Protein AF-A0A2G8KDN9-F1 (afdb_monomer_lite)

Secondary structure (DSSP, 8-state):
--------GGG----------TT--HHHHHHHHHHHHHHTS-TTT-----EEEEETTEEP-S-HHHHHHHTT--TTSPPP-EEEEPPPPPPP------SS-EEEEEEETTEEEEEETTS-EEEEETTS-BSS-S------

Radius of gyration: 24.14 Å; chains: 1; bounding box: 51×28×66 Å

Structure (mmCIF, N/CA/C/O backbone):
data_AF-A0A2G8KDN9-F1
#
_entry.id   AF-A0A2G8KDN9-F1
#
loop_
_atom_site.group_PDB
_atom_site.id
_atom_site.type_symbol
_atom_site.label_atom_id
_atom_site.label_alt_id
_atom_site.label_comp_id
_atom_site.label_asym_id
_atom_site.label_entity_id
_atom_site.label_seq_id
_atom_site.pdbx_PDB_ins_code
_atom_site.Cartn_x
_atom_site.Cartn_y
_atom_site.Cartn_z
_atom_site.occupancy
_atom_site.B_iso_or_equiv
_atom_site.auth_seq_id
_atom_site.auth_comp_id
_atom_site.auth_asym_id
_atom_site.auth_atom_id
_atom_site.pdbx_PDB_model_num
ATOM 1 N N . MET A 1 1 ? -22.414 -16.324 15.290 1.00 28.23 1 MET A N 1
ATOM 2 C CA . MET A 1 1 ? -22.234 -16.907 13.943 1.00 28.23 1 MET A CA 1
ATOM 3 C C . MET A 1 1 ? -20.762 -16.729 13.623 1.00 28.23 1 MET A C 1
ATOM 5 O O . MET A 1 1 ? -20.272 -15.631 13.823 1.00 28.23 1 MET A O 1
ATOM 9 N N . TYR A 1 2 ? -20.052 -17.818 13.335 1.00 31.55 2 TYR A N 1
ATOM 10 C CA . TYR A 1 2 ? -18.587 -17.885 13.378 1.00 31.55 2 TYR A CA 1
ATOM 11 C C . TYR A 1 2 ? -17.956 -17.350 12.092 1.00 31.55 2 TYR A C 1
ATOM 13 O O . TYR A 1 2 ? -18.359 -17.777 11.012 1.00 31.55 2 TYR A O 1
ATOM 21 N N . PHE A 1 3 ? -16.939 -16.498 12.221 1.00 34.12 3 PHE A N 1
ATOM 22 C CA . PHE A 1 3 ? -16.021 -16.159 11.138 1.00 34.12 3 PHE A CA 1
ATOM 23 C C . PHE A 1 3 ? -14.573 -16.233 11.623 1.00 34.12 3 PHE A C 1
ATOM 25 O O . PHE A 1 3 ? -14.237 -15.829 12.730 1.00 34.12 3 PHE A O 1
ATOM 32 N N . SER A 1 4 ? -13.750 -16.847 10.776 1.00 33.31 4 SER A N 1
ATOM 33 C CA . SER A 1 4 ? -12.320 -17.071 10.946 1.00 33.31 4 SER A CA 1
ATOM 34 C C . SER A 1 4 ? -11.585 -15.828 10.470 1.00 33.31 4 SER A C 1
ATOM 36 O O . SER A 1 4 ? -11.659 -15.506 9.284 1.00 33.31 4 SER A O 1
ATOM 38 N N . ALA A 1 5 ? -10.853 -15.164 11.362 1.00 36.38 5 ALA A N 1
ATOM 39 C CA . ALA A 1 5 ? -9.923 -14.115 10.978 1.00 36.38 5 ALA A CA 1
ATOM 40 C C . ALA A 1 5 ? -8.901 -14.692 9.989 1.00 36.38 5 ALA A C 1
ATOM 42 O O . ALA A 1 5 ? -8.203 -15.658 10.297 1.00 36.38 5 ALA A O 1
ATOM 43 N N . ILE A 1 6 ? -8.779 -14.093 8.806 1.00 41.38 6 ILE A N 1
ATOM 44 C CA . ILE A 1 6 ? -7.594 -14.273 7.962 1.00 41.38 6 ILE A CA 1
ATOM 45 C C . ILE A 1 6 ? -6.514 -13.340 8.529 1.00 41.38 6 ILE A C 1
ATOM 47 O O . ILE A 1 6 ? -6.027 -12.440 7.854 1.00 41.38 6 ILE A O 1
ATOM 51 N N . SER A 1 7 ? -6.176 -13.503 9.812 1.00 49.66 7 SER A N 1
ATOM 52 C CA . SER A 1 7 ? -4.951 -12.921 10.341 1.00 49.66 7 SER A CA 1
A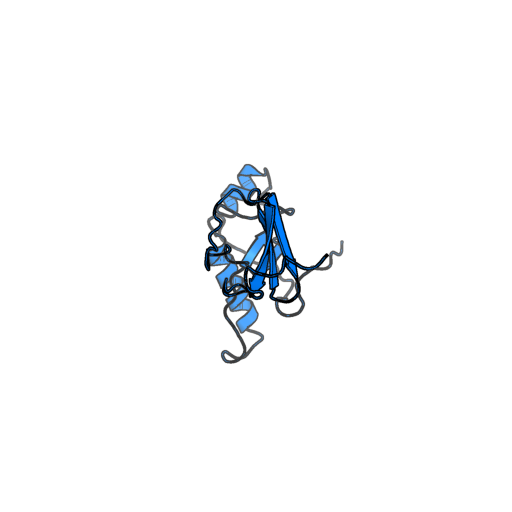TOM 53 C C . SER A 1 7 ? -3.827 -13.862 9.917 1.00 49.66 7 SER A C 1
ATOM 55 O O . SER A 1 7 ? -3.932 -15.086 10.021 1.00 49.66 7 SER A O 1
ATOM 57 N N . PHE A 1 8 ? -2.739 -13.326 9.369 1.00 54.12 8 PHE A N 1
ATOM 58 C CA . PHE A 1 8 ? -1.514 -14.115 9.307 1.00 54.12 8 PHE A CA 1
ATOM 59 C C . PHE A 1 8 ? -1.200 -14.534 10.751 1.00 54.12 8 PHE A C 1
ATOM 61 O O . PHE A 1 8 ? -0.981 -13.644 11.567 1.00 54.12 8 PHE A O 1
ATOM 68 N N . GLU A 1 9 ? -1.166 -15.841 11.059 1.00 64.44 9 GLU A N 1
ATOM 69 C CA . GLU A 1 9 ? -1.043 -16.397 12.431 1.00 64.44 9 GLU A CA 1
ATOM 70 C C . GLU A 1 9 ? -0.033 -15.649 13.320 1.00 64.44 9 GLU A C 1
ATOM 72 O O . GLU A 1 9 ? -0.237 -15.488 14.519 1.00 64.44 9 GLU A O 1
ATOM 77 N N . ARG A 1 10 ? 1.047 -15.129 12.722 1.00 76.75 10 ARG A N 1
ATOM 78 C CA . ARG A 1 10 ? 2.107 -14.368 13.402 1.00 76.75 10 ARG A CA 1
ATOM 79 C C . ARG A 1 10 ? 1.658 -13.059 14.081 1.00 76.75 10 ARG A C 1
ATOM 81 O O . ARG A 1 10 ? 2.407 -12.559 14.928 1.00 76.75 10 ARG A O 1
ATOM 88 N N . TYR A 1 11 ? 0.520 -12.491 13.673 1.00 82.75 11 TYR A N 1
ATOM 89 C CA . TYR A 1 11 ? -0.024 -11.216 14.153 1.00 82.75 11 TYR A CA 1
ATOM 90 C C . TYR A 1 11 ? -1.413 -11.360 14.779 1.00 82.75 11 TYR A C 1
ATOM 92 O O . TYR A 1 11 ? -2.099 -10.354 14.912 1.00 82.75 11 TYR A O 1
ATOM 100 N N . SER A 1 12 ? -1.852 -12.567 15.143 1.00 83.06 12 SER A N 1
ATOM 101 C CA . SER A 1 12 ? -3.145 -12.740 15.811 1.00 83.06 12 SER A CA 1
ATOM 102 C C . SER A 1 12 ? -3.123 -12.129 17.213 1.00 83.06 12 SER A C 1
ATOM 104 O O . SER A 1 12 ? -2.172 -12.341 17.960 1.00 83.06 12 SER A O 1
ATOM 106 N N . VAL A 1 13 ? -4.189 -11.415 17.568 1.00 83.69 13 VAL A N 1
ATOM 107 C CA . VAL A 1 13 ? -4.462 -10.931 18.931 1.00 83.69 13 VAL A CA 1
ATOM 108 C C . VAL A 1 13 ? -5.685 -11.655 19.502 1.00 83.69 13 VAL A C 1
ATOM 110 O O . VAL A 1 13 ? -6.381 -12.363 18.771 1.00 83.69 13 VAL A O 1
ATOM 113 N N . ALA A 1 14 ? -5.938 -11.514 20.805 1.00 81.56 14 ALA A N 1
ATOM 114 C CA . ALA A 1 14 ? -7.123 -12.087 21.440 1.00 81.56 14 ALA A CA 1
ATOM 115 C C . ALA A 1 14 ? -8.422 -11.519 20.838 1.00 81.56 14 ALA A C 1
ATOM 117 O O . ALA A 1 14 ? -8.526 -10.318 20.583 1.00 81.56 14 ALA A O 1
ATOM 118 N N . ASP A 1 15 ? -9.422 -12.384 20.660 1.00 80.50 15 ASP A N 1
ATOM 119 C CA . ASP A 1 15 ? -10.748 -12.031 20.137 1.00 80.50 15 ASP A CA 1
ATOM 120 C C . ASP A 1 15 ? -11.611 -11.389 21.237 1.00 80.50 15 ASP A C 1
ATOM 122 O O . ASP A 1 15 ? -12.542 -11.982 21.788 1.00 80.50 15 ASP A O 1
ATOM 126 N N . THR A 1 16 ? -11.210 -10.187 21.649 1.00 85.44 16 THR A N 1
ATOM 127 C CA . THR A 1 16 ? -11.892 -9.386 22.667 1.00 85.44 16 THR A CA 1
ATOM 128 C C . THR A 1 16 ? -12.271 -8.025 22.093 1.00 85.44 16 THR A C 1
ATOM 130 O O . THR A 1 16 ? -11.401 -7.361 21.530 1.00 85.44 16 THR A O 1
ATOM 133 N N . PRO A 1 17 ? -13.520 -7.553 22.266 1.00 87.56 17 PRO A N 1
ATOM 134 C CA . PRO A 1 17 ? -13.907 -6.221 21.816 1.00 87.56 17 PRO A CA 1
ATOM 135 C C . PRO A 1 17 ? -13.103 -5.124 22.523 1.00 87.56 17 PRO A C 1
ATOM 137 O O . PRO A 1 17 ? -12.966 -5.135 23.749 1.00 87.56 17 PRO A O 1
ATOM 140 N N . PHE A 1 18 ? -12.632 -4.140 21.756 1.00 87.88 18 PHE A N 1
ATOM 141 C CA . PHE A 1 18 ? -11.944 -2.957 22.272 1.00 87.88 18 PHE A CA 1
ATOM 142 C C . PHE A 1 18 ? -12.801 -1.708 22.075 1.00 87.88 18 PHE A C 1
ATOM 144 O O . PHE A 1 18 ? -13.390 -1.499 21.017 1.00 87.88 18 PHE A O 1
ATOM 151 N N . SER A 1 19 ? -12.839 -0.845 23.091 1.00 91.19 19 SER A N 1
ATOM 152 C CA . SER A 1 19 ? -13.423 0.490 22.963 1.00 91.19 19 SER A CA 1
ATOM 153 C C . SER A 1 19 ? -12.347 1.458 22.487 1.00 91.19 19 SER A C 1
ATOM 155 O O . SER A 1 19 ? -11.341 1.645 23.172 1.00 91.19 19 SER A O 1
ATOM 157 N N . VAL A 1 20 ? -12.575 2.105 21.346 1.00 92.00 20 VAL A N 1
ATOM 158 C CA . VAL A 1 20 ? -11.659 3.099 20.771 1.00 92.00 20 VAL A CA 1
ATOM 159 C C . VAL A 1 20 ? -12.374 4.433 20.533 1.00 92.00 20 VAL A C 1
ATOM 161 O O . VAL A 1 20 ? -13.588 4.446 20.320 1.00 92.00 20 VAL A O 1
ATOM 164 N N . PRO A 1 21 ? -11.662 5.572 20.583 1.00 93.62 21 PRO A N 1
ATOM 165 C CA . PRO A 1 21 ? -12.235 6.867 20.224 1.00 93.62 21 PRO A CA 1
ATOM 166 C C . PRO A 1 21 ? -12.678 6.911 18.756 1.00 93.62 21 PRO A C 1
ATOM 168 O O . PRO A 1 21 ? -12.000 6.369 17.890 1.00 93.62 21 PRO A O 1
ATOM 171 N N . ALA A 1 22 ? -13.764 7.623 18.442 1.00 92.25 22 ALA A N 1
ATOM 172 C CA . ALA A 1 22 ? -14.225 7.773 17.056 1.00 92.25 22 ALA A CA 1
ATOM 173 C C . ALA A 1 22 ? -13.218 8.533 16.172 1.00 92.25 22 ALA A C 1
ATOM 175 O O . ALA A 1 22 ? -13.114 8.273 14.982 1.00 92.25 22 ALA A O 1
ATOM 176 N N . ASN A 1 23 ? -12.431 9.442 16.747 1.00 95.25 23 ASN A N 1
ATOM 177 C CA . ASN A 1 23 ? -11.406 10.190 16.019 1.00 95.25 23 ASN A CA 1
ATOM 178 C C . ASN A 1 23 ? -10.093 9.408 15.818 1.00 95.25 23 ASN A C 1
ATOM 180 O O . ASN A 1 23 ? -9.116 9.997 15.360 1.00 95.25 23 ASN A O 1
ATOM 184 N N . ILE A 1 24 ? -10.049 8.121 16.183 1.00 96.38 24 ILE A N 1
ATOM 185 C CA . ILE A 1 24 ? -8.862 7.284 16.011 1.00 96.38 24 ILE A CA 1
ATOM 186 C C . ILE A 1 24 ? -8.520 7.134 14.525 1.00 96.38 24 ILE A C 1
ATOM 188 O O . ILE A 1 24 ? -9.408 6.933 13.690 1.00 96.38 24 ILE A O 1
ATOM 192 N N . VAL A 1 25 ? -7.233 7.230 14.193 1.00 96.88 25 VAL A N 1
ATOM 193 C CA . VAL A 1 25 ? -6.730 7.062 12.822 1.00 96.88 25 VAL A CA 1
ATOM 194 C C . VAL A 1 25 ? -5.878 5.798 12.687 1.00 96.88 25 VAL A C 1
ATOM 196 O O . VAL A 1 25 ? -5.553 5.122 13.663 1.00 96.88 25 VAL A O 1
ATOM 199 N N . VAL A 1 26 ? -5.483 5.479 11.451 1.00 96.19 26 VAL A N 1
ATOM 200 C CA . VAL A 1 26 ? -4.690 4.284 11.111 1.00 96.19 26 VAL A CA 1
ATOM 201 C C . VAL A 1 26 ? -3.411 4.151 11.947 1.00 96.19 26 VAL A C 1
ATOM 203 O O . VAL A 1 26 ? -3.090 3.046 12.376 1.00 96.19 26 VAL A O 1
ATOM 206 N N . SER A 1 27 ? -2.684 5.243 12.211 1.00 95.88 27 SER A N 1
ATOM 207 C CA . SER A 1 27 ? -1.459 5.187 13.026 1.00 95.88 27 SER A CA 1
ATOM 208 C C . SER A 1 27 ? -1.738 4.762 14.466 1.00 95.88 27 SER A C 1
ATOM 210 O O . SER A 1 27 ? -1.021 3.926 15.005 1.00 95.88 27 SER A O 1
ATOM 212 N N . ASP A 1 28 ? -2.815 5.270 15.063 1.00 96.50 28 ASP A N 1
ATOM 213 C CA . ASP A 1 28 ? -3.177 4.970 16.448 1.00 96.50 28 ASP A CA 1
ATOM 214 C C . ASP A 1 28 ? -3.646 3.516 16.599 1.00 96.50 28 ASP A C 1
ATOM 216 O O . ASP A 1 28 ? -3.291 2.835 17.563 1.00 96.50 28 ASP A O 1
ATOM 220 N N . LEU A 1 29 ? -4.425 3.021 15.629 1.00 95.19 29 LEU A N 1
ATOM 221 C CA . LEU A 1 29 ? -4.830 1.616 15.566 1.00 95.19 29 LEU A CA 1
ATOM 222 C C . LEU A 1 29 ? -3.614 0.702 15.363 1.00 95.19 29 LEU A C 1
ATOM 224 O O . LEU A 1 29 ? -3.512 -0.336 16.012 1.00 95.19 29 LEU A O 1
ATOM 228 N N . SER A 1 30 ? -2.661 1.099 14.516 1.00 94.88 30 SER A N 1
ATOM 229 C CA . SER A 1 30 ? -1.404 0.367 14.326 1.00 94.88 30 SER A CA 1
ATOM 230 C C . SER A 1 30 ? -0.619 0.278 15.637 1.00 94.88 30 SER A C 1
ATOM 232 O O . SER A 1 30 ? -0.185 -0.806 16.032 1.00 94.88 30 SER A O 1
ATOM 234 N N . ASP A 1 31 ? -0.494 1.385 16.370 1.00 94.12 31 ASP A N 1
ATOM 235 C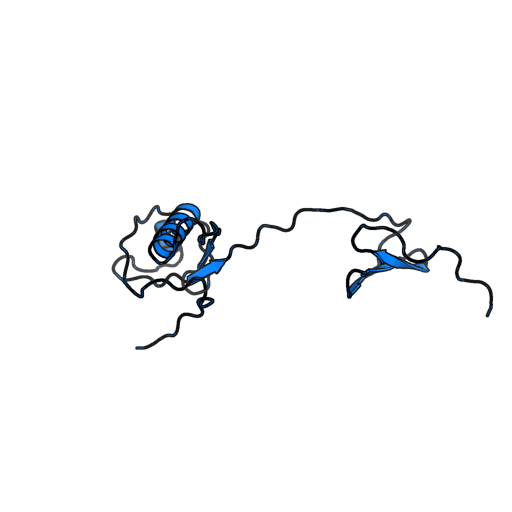 CA . ASP A 1 31 ? 0.160 1.408 17.680 1.00 94.12 31 ASP A CA 1
ATOM 236 C C . ASP A 1 31 ? -0.567 0.536 18.710 1.00 94.12 31 ASP A C 1
ATOM 238 O O . ASP A 1 31 ? 0.078 -0.135 19.520 1.00 94.12 31 ASP A O 1
ATOM 242 N N . LEU A 1 32 ? -1.903 0.515 18.685 1.00 93.31 32 LEU A N 1
ATOM 243 C CA . LEU A 1 32 ? -2.707 -0.358 19.538 1.00 93.31 32 LEU A CA 1
ATOM 244 C C . LEU A 1 32 ? -2.408 -1.837 19.259 1.00 93.31 32 LEU A C 1
ATOM 246 O O . LEU A 1 32 ? -2.125 -2.579 20.198 1.00 93.31 32 LEU A O 1
ATOM 250 N N . ILE A 1 33 ? -2.400 -2.256 17.990 1.00 91.69 33 ILE A N 1
ATOM 251 C CA . ILE A 1 33 ? -2.082 -3.641 17.613 1.00 91.69 33 ILE A CA 1
ATOM 252 C C . ILE A 1 33 ? -0.655 -4.011 18.028 1.00 91.69 33 ILE A C 1
ATOM 254 O O . ILE A 1 33 ? -0.454 -5.067 18.625 1.00 91.69 33 ILE A O 1
ATOM 258 N N . ASN A 1 34 ? 0.336 -3.144 17.800 1.00 91.81 34 ASN A N 1
ATOM 259 C CA . ASN A 1 34 ? 1.711 -3.417 18.237 1.00 91.81 34 ASN A CA 1
ATOM 260 C C . ASN A 1 34 ? 1.810 -3.578 19.763 1.00 91.81 34 ASN A C 1
ATOM 262 O O . ASN A 1 34 ? 2.486 -4.489 20.237 1.00 91.81 34 ASN A O 1
ATOM 266 N N . LYS A 1 35 ? 1.093 -2.755 20.541 1.00 90.12 35 LYS A N 1
ATOM 267 C CA . LYS A 1 35 ? 1.038 -2.894 22.007 1.00 90.12 35 LYS A CA 1
ATOM 268 C C . LYS A 1 35 ? 0.430 -4.224 22.441 1.00 90.12 35 LYS A C 1
ATOM 270 O O . LYS A 1 35 ? 0.949 -4.831 23.371 1.00 90.12 35 LYS A O 1
ATOM 275 N N . LEU A 1 36 ? -0.635 -4.680 21.781 1.00 89.31 36 LEU A N 1
ATOM 276 C CA . LEU A 1 36 ? -1.247 -5.982 22.065 1.00 89.31 36 LEU A CA 1
ATOM 277 C C . LEU A 1 36 ? -0.290 -7.129 21.720 1.00 89.31 36 LEU A C 1
ATOM 279 O O . LEU A 1 36 ? -0.063 -8.009 22.539 1.00 89.31 36 LEU A O 1
ATOM 283 N N . LEU A 1 37 ? 0.361 -7.067 20.558 1.00 87.44 37 LEU A N 1
ATOM 284 C CA . LEU A 1 37 ? 1.340 -8.069 20.124 1.00 87.44 37 LEU A CA 1
ATOM 285 C C . LEU A 1 37 ? 2.601 -8.128 21.000 1.00 87.44 37 LEU A C 1
ATOM 287 O O . LEU A 1 37 ? 3.298 -9.144 20.989 1.00 87.44 37 LEU A O 1
ATOM 291 N N . LEU A 1 38 ? 2.929 -7.046 21.711 1.00 85.62 38 LEU A N 1
ATOM 292 C CA . LEU A 1 38 ? 4.028 -7.008 22.674 1.00 85.62 38 LEU A CA 1
ATOM 293 C C . LEU A 1 38 ? 3.662 -7.703 23.991 1.00 85.62 38 LEU A C 1
ATOM 295 O O . LEU A 1 38 ? 4.549 -8.230 24.645 1.00 85.62 38 LEU A O 1
ATOM 299 N N . GLN A 1 39 ? 2.387 -7.746 24.392 1.00 78.19 39 GLN A N 1
ATOM 300 C CA . GLN A 1 39 ? 1.993 -8.430 25.635 1.00 78.19 39 GLN A CA 1
ATOM 301 C C . GLN A 1 39 ? 2.286 -9.936 25.589 1.00 78.19 39 GLN A C 1
ATOM 303 O O . GLN A 1 39 ? 2.599 -10.532 26.618 1.00 78.19 39 GLN A O 1
ATOM 308 N N . ASP A 1 40 ? 2.255 -10.520 24.391 1.00 70.25 40 ASP A N 1
ATOM 309 C CA . ASP A 1 40 ? 2.481 -11.948 24.160 1.00 70.25 40 ASP A CA 1
ATOM 310 C C . ASP A 1 40 ? 3.948 -12.300 23.841 1.00 70.25 40 ASP A C 1
ATOM 312 O O . ASP A 1 40 ? 4.266 -13.469 23.608 1.00 70.25 40 ASP A O 1
ATOM 316 N N . LYS A 1 41 ? 4.857 -11.312 23.788 1.00 73.00 41 LYS A N 1
ATOM 317 C CA . LYS A 1 41 ? 6.257 -11.485 23.349 1.00 73.00 41 LYS A CA 1
ATOM 318 C C . LYS A 1 41 ? 7.229 -10.706 24.231 1.00 73.00 41 LYS A C 1
ATOM 320 O O . LYS A 1 41 ? 6.878 -9.719 24.862 1.00 73.00 41 LYS A O 1
ATOM 325 N N . THR A 1 42 ? 8.495 -11.112 24.262 1.00 70.88 42 THR A N 1
ATOM 326 C CA . THR A 1 42 ? 9.528 -10.271 24.890 1.00 70.88 42 THR A CA 1
ATOM 327 C C . THR A 1 42 ? 9.882 -9.084 23.983 1.00 70.88 42 THR A C 1
ATOM 329 O O . THR A 1 42 ? 9.782 -9.182 22.759 1.00 70.88 42 THR A O 1
ATOM 332 N N . GLU A 1 43 ? 10.339 -7.957 24.548 1.00 65.75 43 GLU A N 1
ATOM 333 C CA . GLU A 1 43 ? 10.742 -6.761 23.772 1.00 65.75 43 GLU A CA 1
ATOM 334 C C . GLU A 1 43 ? 11.782 -7.064 22.675 1.00 65.75 43 GLU A C 1
ATOM 336 O O . GLU A 1 43 ? 11.845 -6.368 21.667 1.00 65.75 43 GLU A O 1
ATOM 341 N N . GLN A 1 44 ? 12.577 -8.126 22.836 1.00 63.81 44 GLN A N 1
ATOM 342 C CA . GLN A 1 44 ? 13.589 -8.552 21.864 1.00 63.81 44 GLN A CA 1
ATOM 343 C C . GLN A 1 44 ? 13.000 -9.294 20.652 1.00 63.81 44 GLN A C 1
ATOM 345 O O . GLN A 1 44 ? 13.639 -9.367 19.604 1.00 63.81 44 GLN A O 1
ATOM 350 N N . GLU A 1 45 ? 11.789 -9.835 20.776 1.00 68.19 45 GLU A N 1
ATOM 351 C CA . GLU A 1 45 ? 11.108 -10.618 19.738 1.00 68.19 45 GLU A CA 1
ATOM 352 C C . GLU A 1 45 ? 10.086 -9.786 18.950 1.00 68.19 45 GLU A C 1
ATOM 354 O O . GLU A 1 45 ? 9.638 -10.198 17.875 1.00 68.19 45 GLU A O 1
ATOM 359 N N . HIS A 1 46 ? 9.704 -8.613 19.465 1.00 74.06 46 HIS A N 1
ATOM 360 C CA . HIS A 1 46 ? 8.708 -7.760 18.835 1.00 74.06 46 HIS A CA 1
ATOM 361 C C . HIS A 1 46 ? 9.356 -6.750 17.879 1.00 74.06 46 HIS A C 1
ATOM 363 O O . HIS A 1 46 ? 9.947 -5.748 18.279 1.00 74.06 46 HIS A O 1
ATOM 369 N N . LYS A 1 47 ? 9.201 -6.995 16.577 1.00 81.44 47 LYS A N 1
ATOM 370 C CA . LYS A 1 47 ? 9.459 -5.991 15.543 1.00 81.44 47 LYS A CA 1
ATOM 371 C C . LYS A 1 47 ? 8.217 -5.111 15.405 1.00 81.44 47 LYS A C 1
ATOM 373 O O . LYS A 1 47 ? 7.150 -5.650 15.132 1.00 81.44 47 LYS A O 1
ATOM 378 N N . GLN A 1 48 ? 8.379 -3.792 15.518 1.00 87.50 48 GLN A N 1
ATOM 379 C CA . GLN A 1 48 ? 7.311 -2.838 15.216 1.00 87.50 48 GLN A CA 1
ATOM 380 C C . GLN A 1 48 ? 6.904 -2.959 13.740 1.00 87.50 48 GLN A C 1
ATOM 382 O O . GLN A 1 48 ? 7.759 -2.941 12.846 1.00 87.50 48 GLN A O 1
ATOM 387 N N . VAL A 1 49 ? 5.605 -3.123 13.503 1.00 90.31 49 VAL A N 1
ATOM 388 C CA . VAL A 1 49 ? 5.012 -3.322 12.176 1.00 90.31 49 VAL A CA 1
ATOM 389 C C . VAL A 1 49 ? 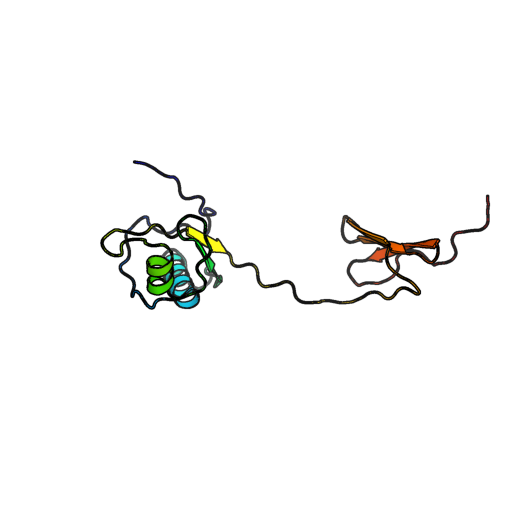3.954 -2.255 11.945 1.00 90.31 49 VAL A C 1
ATOM 391 O O . VAL A 1 49 ? 3.098 -2.036 12.795 1.00 90.31 49 VAL A O 1
ATOM 394 N N . ASP A 1 50 ? 3.992 -1.604 10.789 1.00 93.56 50 ASP A N 1
ATOM 395 C CA . ASP A 1 50 ? 2.907 -0.718 10.381 1.00 93.56 50 ASP A CA 1
ATOM 396 C C . ASP A 1 50 ? 1.746 -1.553 9.840 1.00 93.56 50 ASP A C 1
ATOM 398 O O . ASP A 1 50 ? 1.957 -2.462 9.033 1.00 93.56 50 ASP A O 1
ATOM 402 N N . PHE A 1 51 ? 0.523 -1.225 10.244 1.00 94.00 51 PHE A N 1
ATOM 403 C CA . PHE A 1 51 ? -0.690 -1.880 9.763 1.00 94.00 51 PHE A CA 1
ATOM 404 C C . PHE A 1 51 ? -1.572 -0.913 8.967 1.00 94.00 51 PHE A C 1
ATOM 406 O O . PHE A 1 51 ? -1.649 0.279 9.268 1.00 94.00 51 PHE A O 1
ATOM 413 N N . ASP A 1 52 ? -2.244 -1.440 7.947 1.00 95.00 52 ASP A N 1
ATOM 414 C CA . ASP A 1 52 ? -3.418 -0.816 7.338 1.00 95.00 52 ASP A CA 1
ATOM 415 C C . ASP A 1 52 ? -4.674 -1.555 7.813 1.00 95.00 52 ASP A C 1
ATOM 417 O O . ASP A 1 52 ? -4.622 -2.744 8.128 1.00 95.00 52 ASP A O 1
ATOM 421 N N . PHE A 1 53 ? -5.805 -0.850 7.841 1.00 94.94 53 PHE A N 1
ATOM 422 C CA . PHE A 1 53 ? -7.065 -1.355 8.386 1.00 94.94 53 PHE A CA 1
ATOM 423 C C . PHE A 1 53 ? -8.158 -1.335 7.328 1.00 94.94 53 PHE A C 1
ATOM 425 O O . PHE A 1 53 ? -8.202 -0.411 6.509 1.00 94.94 53 PHE A O 1
ATOM 432 N N . LEU A 1 54 ? -9.032 -2.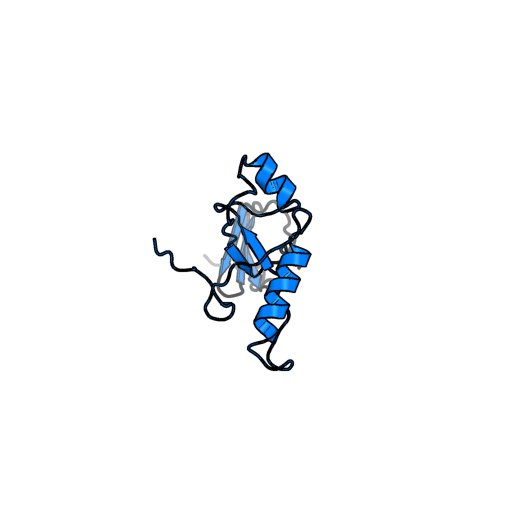337 7.360 1.00 94.38 54 LEU A N 1
ATOM 433 C CA . LEU A 1 54 ? -10.187 -2.448 6.489 1.00 94.38 54 LEU A CA 1
ATOM 434 C C . LEU A 1 54 ? -11.463 -2.580 7.315 1.00 94.38 54 LEU A C 1
ATOM 436 O O . LEU A 1 54 ? -11.511 -3.320 8.294 1.00 94.38 54 LEU A O 1
ATOM 440 N N . ILE A 1 55 ? -12.503 -1.875 6.889 1.00 92.81 55 ILE A N 1
ATOM 441 C CA . ILE A 1 55 ? -13.851 -1.945 7.450 1.00 92.81 55 ILE A CA 1
ATOM 442 C C . ILE A 1 55 ? -14.761 -2.320 6.287 1.00 92.81 55 ILE A C 1
ATOM 444 O O . ILE A 1 55 ? -14.779 -1.633 5.266 1.00 92.81 55 ILE A O 1
ATOM 448 N N . ASN A 1 56 ? -15.468 -3.447 6.395 1.00 90.50 56 ASN A N 1
ATOM 449 C CA . ASN A 1 56 ? -16.273 -4.005 5.298 1.00 90.50 56 ASN A CA 1
ATOM 450 C C . ASN A 1 56 ? -15.485 -4.162 3.976 1.00 90.50 56 ASN A C 1
ATOM 452 O O . ASN A 1 56 ? -16.011 -3.914 2.891 1.00 90.50 56 ASN A O 1
ATOM 456 N N . GLY A 1 57 ? -14.205 -4.543 4.064 1.00 91.81 57 GLY A N 1
ATOM 457 C CA . GLY A 1 57 ? -13.316 -4.713 2.909 1.00 91.81 57 GLY A CA 1
ATOM 458 C C . GLY A 1 57 ? -12.800 -3.412 2.280 1.00 91.81 57 GLY A C 1
ATOM 459 O O . GLY A 1 57 ? -12.063 -3.465 1.295 1.00 91.81 57 GLY A O 1
ATOM 460 N N . GLU A 1 58 ? -13.136 -2.245 2.834 1.00 94.25 58 GLU A N 1
ATOM 461 C CA . GLU A 1 58 ? -12.609 -0.960 2.386 1.00 94.25 58 GLU A CA 1
ATOM 462 C C . GLU A 1 58 ? -11.542 -0.424 3.328 1.00 94.25 58 GLU A C 1
ATOM 464 O O . GLU A 1 58 ? -11.689 -0.450 4.546 1.00 94.25 58 GLU A O 1
ATOM 469 N N . PHE A 1 59 ? -10.474 0.128 2.760 1.00 95.25 59 PHE A N 1
ATOM 470 C CA . PHE A 1 59 ? -9.408 0.692 3.566 1.00 95.25 59 PHE A CA 1
ATOM 471 C C . PHE A 1 59 ? -9.835 1.949 4.331 1.00 95.25 59 PHE A C 1
ATOM 473 O O . PHE A 1 59 ? -10.331 2.914 3.744 1.00 95.25 59 PHE A O 1
ATOM 480 N N . LEU A 1 60 ? -9.483 1.996 5.614 1.00 95.88 60 LEU A N 1
ATOM 481 C CA . LEU A 1 60 ? -9.586 3.198 6.428 1.00 95.88 60 LEU A CA 1
ATOM 482 C C . LEU A 1 60 ? -8.558 4.242 5.950 1.00 95.88 60 LEU A C 1
ATOM 484 O O . LEU A 1 60 ? -7.350 3.983 5.887 1.00 95.88 60 LEU A O 1
ATOM 488 N N . ARG A 1 61 ? -9.044 5.425 5.563 1.00 95.62 61 ARG A N 1
ATOM 489 C CA . ARG A 1 61 ? -8.227 6.564 5.089 1.00 95.62 61 ARG A CA 1
ATOM 490 C C . ARG A 1 61 ? -8.453 7.852 5.880 1.00 95.62 61 ARG A C 1
ATOM 492 O O . ARG A 1 61 ? -7.638 8.763 5.779 1.00 95.62 61 ARG A O 1
ATOM 499 N N . LEU A 1 62 ? -9.534 7.899 6.650 1.00 95.88 62 LEU A N 1
ATOM 500 C CA . LEU A 1 62 ? -9.938 8.993 7.528 1.00 95.88 62 LEU A CA 1
ATOM 501 C C . LEU A 1 62 ? -9.914 8.503 8.981 1.00 95.88 62 LEU A C 1
ATOM 503 O O . LEU A 1 62 ? -9.432 7.397 9.251 1.00 95.88 62 LEU A O 1
ATOM 507 N N . SER A 1 63 ? -10.432 9.301 9.915 1.00 96.75 63 SER A N 1
ATOM 508 C CA . SER A 1 63 ? -10.743 8.761 11.238 1.00 96.75 63 SER A CA 1
ATOM 509 C C . SER A 1 63 ? -11.843 7.698 11.155 1.00 96.75 63 SER A C 1
ATOM 511 O O . SER A 1 63 ? -12.639 7.673 10.211 1.00 96.75 63 SER A O 1
ATOM 513 N N . LEU A 1 64 ? -11.890 6.802 12.143 1.00 94.69 64 LEU A N 1
ATOM 514 C CA . LEU A 1 64 ? -12.886 5.730 12.199 1.00 94.69 64 LEU A CA 1
ATOM 515 C C . LEU A 1 64 ? -14.317 6.282 12.122 1.00 94.69 64 LEU A C 1
ATOM 517 O O . LEU A 1 64 ? -15.124 5.783 11.350 1.00 94.69 64 LEU A O 1
ATOM 521 N N . GLY A 1 65 ? -14.618 7.333 12.882 1.00 94.44 65 GLY A N 1
ATOM 522 C CA . GLY A 1 65 ? -15.933 7.967 12.928 1.00 94.44 65 GLY A CA 1
ATOM 523 C C . GLY A 1 65 ? -16.351 8.552 11.583 1.00 94.44 65 GLY A C 1
ATOM 524 O O . GLY A 1 65 ? -17.454 8.266 11.130 1.00 94.44 65 GLY A O 1
ATOM 525 N N . GLU A 1 66 ? -15.458 9.292 10.919 1.00 96.06 66 GLU A N 1
ATOM 526 C CA . GLU A 1 66 ? -15.719 9.846 9.581 1.00 96.06 66 GLU A CA 1
ATOM 527 C C . GLU A 1 66 ? -15.971 8.731 8.560 1.00 96.06 66 GLU A C 1
ATOM 529 O O . GLU A 1 66 ? -16.919 8.802 7.785 1.00 96.06 66 GLU A O 1
ATOM 534 N N . HIS A 1 67 ? -15.171 7.660 8.591 1.00 95.19 67 HIS A N 1
ATOM 535 C CA . HIS A 1 67 ? -15.364 6.524 7.693 1.00 95.19 67 HIS A CA 1
ATOM 536 C C . HIS A 1 67 ? -16.710 5.823 7.927 1.00 95.19 67 HIS A C 1
ATOM 538 O O . HIS A 1 67 ? -17.405 5.488 6.971 1.00 95.19 67 HIS A O 1
ATOM 544 N N . LEU A 1 68 ? -17.100 5.603 9.186 1.00 93.69 68 LEU A N 1
ATOM 545 C CA . LEU A 1 68 ? -18.386 4.982 9.513 1.00 93.69 68 LEU A CA 1
ATOM 546 C C . LEU A 1 68 ? -19.564 5.875 9.110 1.00 93.69 68 LEU A C 1
ATOM 548 O O . LEU A 1 68 ? -20.535 5.369 8.550 1.00 93.69 68 LEU A O 1
ATOM 552 N N . GLU A 1 69 ? -19.461 7.188 9.326 1.00 94.38 69 GLU A N 1
ATOM 553 C CA . GLU A 1 69 ? -20.473 8.162 8.907 1.00 94.38 69 GLU A CA 1
ATOM 554 C C . GLU A 1 69 ? -20.640 8.177 7.380 1.00 94.38 69 GLU A C 1
ATOM 556 O O . GLU A 1 69 ? -21.757 8.024 6.884 1.00 94.38 69 GLU A O 1
ATOM 561 N N . GLU A 1 70 ? -19.539 8.255 6.623 1.00 94.75 70 GLU A N 1
ATOM 562 C CA . GLU A 1 70 ? -19.558 8.216 5.152 1.00 94.75 70 GLU A CA 1
ATOM 563 C C . GLU A 1 70 ? -20.167 6.921 4.600 1.00 94.75 70 GLU A C 1
ATOM 565 O O . GLU A 1 70 ? -20.795 6.920 3.537 1.00 94.75 70 GLU A O 1
ATOM 570 N N . LYS A 1 71 ? -19.985 5.807 5.315 1.00 91.31 71 LYS A N 1
ATOM 571 C CA . LYS A 1 71 ? -20.491 4.485 4.926 1.00 91.31 71 LYS A CA 1
ATOM 572 C C . LYS A 1 71 ? -21.864 4.163 5.510 1.00 91.31 71 LYS A C 1
ATOM 574 O O . LYS A 1 71 ? -22.394 3.089 5.230 1.00 91.31 71 LYS A O 1
ATOM 579 N N . GLY A 1 72 ? -22.457 5.075 6.284 1.00 90.31 72 GLY A N 1
ATOM 580 C CA . GLY A 1 72 ? -23.753 4.872 6.931 1.00 90.31 72 GLY A CA 1
ATOM 581 C C . GLY A 1 72 ? -23.758 3.712 7.932 1.00 90.31 72 GLY A C 1
ATOM 582 O O . GLY A 1 72 ? -24.788 3.062 8.114 1.00 90.31 72 GLY A O 1
ATOM 583 N N . VAL A 1 73 ? -22.611 3.418 8.550 1.00 87.38 73 VAL A N 1
ATOM 584 C CA . VAL A 1 73 ? -22.464 2.363 9.558 1.00 87.38 73 VAL A CA 1
ATOM 585 C C . VAL A 1 73 ? -22.774 2.943 10.937 1.00 87.38 73 VAL A C 1
ATOM 587 O O . VAL A 1 73 ? -22.208 3.958 11.338 1.00 87.38 73 VAL A O 1
ATOM 590 N N . SER A 1 74 ? -23.675 2.294 11.679 1.00 84.12 74 SER A N 1
ATOM 591 C CA . SER A 1 74 ? -24.033 2.732 13.032 1.00 84.12 74 SER A CA 1
ATOM 592 C C . SER A 1 74 ? -22.870 2.547 14.007 1.00 84.12 74 SER A C 1
ATOM 594 O O . SER A 1 74 ? -22.266 1.477 14.076 1.00 84.12 74 SER A O 1
ATOM 596 N N . THR A 1 75 ? -22.610 3.566 14.824 1.00 79.81 75 THR A N 1
ATOM 597 C CA . THR A 1 75 ? -21.629 3.515 15.918 1.00 79.81 75 THR A CA 1
ATOM 598 C C . THR A 1 75 ? -22.175 2.853 17.187 1.00 79.81 75 THR A C 1
ATOM 600 O O . THR A 1 75 ? -21.456 2.737 18.174 1.00 79.81 75 THR A O 1
ATOM 603 N N . GLU A 1 76 ? -23.450 2.452 17.206 1.00 81.62 76 GLU A N 1
ATOM 604 C CA . GLU A 1 76 ? -24.083 1.784 18.357 1.00 81.62 76 GLU A CA 1
ATOM 605 C C . GLU A 1 76 ? -23.763 0.282 18.426 1.00 81.62 76 GLU A C 1
ATOM 607 O O . GLU A 1 76 ? -24.077 -0.385 19.413 1.00 81.62 76 GLU A O 1
ATOM 612 N N . THR A 1 77 ? -23.145 -0.260 17.377 1.00 82.56 77 THR A N 1
ATOM 613 C CA . THR A 1 77 ? -22.779 -1.672 17.260 1.00 82.56 77 THR A CA 1
ATOM 614 C C . THR A 1 77 ? -21.269 -1.857 17.253 1.00 82.56 77 THR A C 1
ATOM 616 O O . THR A 1 77 ? -20.521 -0.956 16.879 1.00 82.56 77 THR A O 1
ATOM 619 N N . VAL A 1 78 ? -20.816 -3.053 17.636 1.00 87.94 78 VAL A N 1
ATOM 620 C CA . VAL A 1 78 ? -19.415 -3.450 17.454 1.00 87.94 78 VAL A CA 1
ATOM 621 C C . VAL A 1 78 ? -19.114 -3.489 15.956 1.00 87.94 78 VAL A C 1
ATOM 623 O O . VAL A 1 78 ? -19.878 -4.073 15.189 1.00 87.94 78 VAL A O 1
ATOM 626 N N . VAL A 1 79 ? -18.023 -2.838 15.559 1.00 89.38 79 VAL A N 1
ATOM 627 C CA . VAL A 1 79 ? -17.543 -2.797 14.177 1.00 89.38 79 VAL A CA 1
ATOM 628 C C . VAL A 1 79 ? -16.365 -3.748 14.046 1.00 89.38 79 VAL A C 1
ATOM 630 O O . VAL A 1 79 ? -15.400 -3.645 14.805 1.00 89.38 79 VAL A O 1
ATOM 633 N N . ASP A 1 80 ? -16.435 -4.632 13.057 1.00 89.69 80 ASP A N 1
ATOM 634 C CA . ASP A 1 80 ? -15.325 -5.507 12.704 1.00 89.69 80 ASP A CA 1
ATOM 635 C C . ASP A 1 80 ? -14.292 -4.725 11.885 1.00 89.69 80 ASP A C 1
ATOM 637 O O . ASP A 1 80 ? -14.614 -4.105 10.866 1.00 89.69 80 ASP A O 1
ATOM 641 N N . ILE A 1 81 ? -13.044 -4.745 12.351 1.00 91.50 81 ILE A N 1
ATOM 642 C CA . ILE A 1 81 ? -11.917 -4.083 11.697 1.00 91.50 81 ILE A CA 1
ATOM 643 C C . ILE A 1 81 ? -10.869 -5.143 11.373 1.00 91.50 81 ILE A C 1
ATOM 645 O O . ILE A 1 81 ? -10.253 -5.732 12.262 1.00 91.50 81 ILE A O 1
ATOM 649 N N . GLU A 1 82 ? -10.647 -5.367 10.087 1.00 92.00 82 GLU A N 1
ATOM 650 C CA . GLU A 1 82 ? -9.564 -6.207 9.594 1.00 92.00 82 GLU A CA 1
ATOM 651 C C . GLU A 1 82 ? -8.269 -5.394 9.542 1.00 92.00 82 GLU A C 1
ATOM 653 O O . GLU A 1 82 ? -8.295 -4.185 9.310 1.00 92.00 82 GLU A O 1
ATOM 658 N N . TYR A 1 83 ? -7.120 -6.042 9.721 1.00 92.62 83 TYR A N 1
ATOM 659 C CA . TYR A 1 83 ? -5.824 -5.386 9.580 1.00 92.62 83 TYR A CA 1
ATOM 660 C C . TYR A 1 83 ? -4.835 -6.243 8.803 1.00 92.62 83 TYR A C 1
ATOM 662 O O . TYR A 1 83 ? -4.831 -7.472 8.876 1.00 92.62 83 TYR A O 1
ATOM 670 N N . VAL A 1 84 ? -3.969 -5.566 8.056 1.00 92.44 84 VAL A N 1
ATOM 671 C CA . VAL A 1 84 ? -2.931 -6.172 7.222 1.00 92.44 84 VAL A CA 1
ATOM 672 C C . VAL A 1 84 ? -1.613 -5.439 7.427 1.00 92.44 84 VAL A C 1
ATOM 674 O O . VAL A 1 84 ? -1.605 -4.238 7.687 1.00 92.44 84 VAL A O 1
ATOM 677 N N . GLU A 1 85 ? -0.488 -6.148 7.308 1.00 91.81 85 GLU A N 1
ATOM 678 C CA . GLU A 1 85 ? 0.830 -5.503 7.291 1.00 91.81 85 GLU A CA 1
ATOM 679 C C . GLU A 1 85 ? 0.879 -4.497 6.135 1.00 91.81 85 GLU A C 1
ATOM 681 O O . GLU A 1 85 ? 0.578 -4.819 4.980 1.00 91.81 85 GLU A O 1
ATOM 686 N N . LYS A 1 86 ? 1.236 -3.259 6.462 1.00 91.38 86 LYS A N 1
ATOM 687 C CA . LYS A 1 86 ? 1.290 -2.159 5.516 1.00 91.38 86 LYS A CA 1
ATOM 688 C C . LYS A 1 86 ? 2.469 -2.339 4.576 1.00 91.38 86 LYS A C 1
ATOM 690 O O . LYS A 1 86 ? 3.623 -2.416 4.996 1.00 91.38 86 LYS A O 1
ATOM 695 N N . PHE A 1 87 ? 2.188 -2.307 3.280 1.00 87.31 87 PHE A N 1
ATOM 696 C CA . PHE A 1 87 ? 3.230 -2.238 2.266 1.00 87.31 87 PHE A CA 1
ATOM 697 C C . PHE A 1 87 ? 3.535 -0.771 1.957 1.00 87.31 87 PHE A C 1
ATOM 699 O O . PHE A 1 87 ? 2.658 -0.055 1.467 1.00 87.31 87 PHE A O 1
ATOM 706 N N . PRO A 1 88 ? 4.761 -0.287 2.225 1.00 82.31 88 PRO A N 1
ATOM 707 C CA . PRO A 1 88 ? 5.118 1.077 1.881 1.00 82.31 88 PRO A CA 1
ATOM 708 C C . PRO A 1 88 ? 5.067 1.256 0.364 1.00 82.31 88 PRO A C 1
ATOM 710 O O . PRO A 1 88 ? 5.427 0.351 -0.395 1.00 82.31 88 PRO A O 1
ATOM 713 N N . SER A 1 89 ? 4.667 2.450 -0.079 1.00 85.50 89 SER A N 1
ATOM 714 C CA . SER A 1 89 ? 4.676 2.793 -1.499 1.00 85.50 89 SER A CA 1
ATOM 715 C C . SER A 1 89 ? 6.047 2.485 -2.113 1.00 85.50 89 SER A C 1
ATOM 717 O O . SER A 1 89 ? 7.072 2.869 -1.529 1.00 85.50 89 SER A O 1
ATOM 719 N N . PRO A 1 90 ? 6.100 1.814 -3.280 1.00 87.44 90 PRO A N 1
ATOM 720 C CA . PRO A 1 90 ? 7.363 1.509 -3.929 1.00 87.44 90 PRO A CA 1
ATOM 721 C C . PRO A 1 90 ? 8.092 2.816 -4.244 1.00 87.44 90 PRO A C 1
ATOM 723 O O . PRO A 1 90 ? 7.551 3.710 -4.896 1.00 87.44 90 PRO A O 1
ATOM 726 N N . LYS A 1 91 ? 9.325 2.942 -3.752 1.00 87.94 91 LYS A N 1
ATOM 727 C CA . LYS A 1 91 ? 10.174 4.102 -4.033 1.00 87.94 91 LYS A CA 1
ATOM 728 C C . LYS A 1 91 ? 10.923 3.871 -5.347 1.00 87.94 91 LYS A C 1
ATOM 730 O O . LYS A 1 91 ? 11.389 2.752 -5.567 1.00 87.94 91 LYS A O 1
ATOM 735 N N . PRO A 1 92 ? 11.087 4.894 -6.203 1.00 87.69 92 PRO A N 1
ATOM 736 C CA . PRO A 1 92 ? 11.976 4.792 -7.353 1.00 87.69 92 PRO A CA 1
ATOM 737 C C . PRO A 1 92 ? 13.392 4.438 -6.884 1.00 87.69 92 PRO A C 1
ATOM 739 O O . PRO A 1 92 ? 13.967 5.149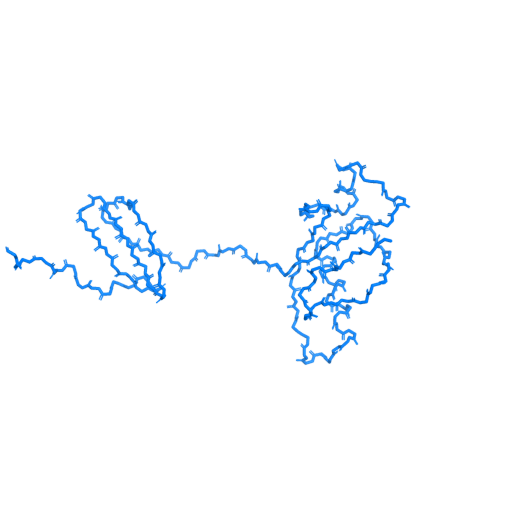 -6.063 1.00 87.69 92 PRO A O 1
ATOM 742 N N . VAL A 1 93 ? 13.932 3.324 -7.379 1.00 86.44 93 VAL A N 1
ATOM 743 C CA . VAL A 1 93 ? 15.280 2.847 -7.012 1.00 86.44 93 VAL A CA 1
ATOM 744 C C . VAL A 1 93 ? 16.306 3.217 -8.081 1.00 86.44 93 VAL A C 1
ATOM 746 O O . VAL A 1 93 ? 17.464 3.478 -7.773 1.00 86.44 93 VAL A O 1
ATOM 749 N N . GLY A 1 94 ? 15.880 3.276 -9.340 1.00 86.56 94 GLY A N 1
ATOM 750 C CA . GLY A 1 94 ? 16.747 3.593 -10.462 1.00 86.56 94 GLY A CA 1
ATOM 751 C C . GLY A 1 94 ? 15.968 3.709 -11.763 1.00 86.56 94 GLY A C 1
ATOM 752 O O . GLY A 1 94 ? 14.763 3.461 -11.817 1.00 86.56 94 GLY A O 1
ATOM 753 N N . SER A 1 95 ? 16.686 4.087 -12.813 1.00 89.94 95 SER A N 1
ATOM 754 C CA . SER A 1 95 ? 16.171 4.140 -14.177 1.00 89.94 95 SER A CA 1
ATOM 755 C C . SER A 1 95 ? 17.241 3.637 -15.134 1.00 89.94 95 SER A C 1
ATOM 757 O O . SER A 1 95 ? 18.434 3.776 -14.866 1.00 89.94 95 SER A O 1
ATOM 759 N N . VAL A 1 96 ? 16.798 3.043 -16.233 1.00 90.69 96 VAL A N 1
ATOM 760 C CA . VAL A 1 96 ? 17.652 2.597 -17.328 1.00 90.69 96 VAL A CA 1
ATOM 761 C C . VAL A 1 96 ? 17.259 3.399 -18.557 1.00 90.69 96 VAL A C 1
ATOM 763 O O . VAL A 1 96 ? 16.068 3.576 -18.811 1.00 90.69 96 VAL A O 1
ATOM 766 N N . LEU A 1 97 ? 18.254 3.908 -19.280 1.00 91.06 97 LEU A N 1
ATOM 767 C CA . LEU A 1 97 ? 18.040 4.755 -20.447 1.00 91.06 97 LEU A CA 1
ATOM 768 C C . LEU A 1 97 ? 18.070 3.938 -21.740 1.00 91.06 97 LEU A C 1
ATOM 770 O O . LEU A 1 97 ? 18.891 3.032 -21.907 1.00 91.06 97 LEU A O 1
ATOM 774 N N . HIS A 1 98 ? 17.189 4.327 -22.657 1.00 91.38 98 HIS A N 1
ATOM 775 C CA . HIS A 1 98 ? 17.059 3.806 -24.012 1.00 91.38 98 HIS A CA 1
ATOM 776 C C . HIS A 1 98 ? 17.085 4.973 -24.995 1.00 91.38 98 HIS A C 1
ATOM 778 O O . HIS A 1 98 ? 16.687 6.084 -24.644 1.00 91.38 98 HIS A O 1
ATOM 784 N N . ASP A 1 99 ? 17.537 4.710 -26.219 1.00 92.06 99 ASP A N 1
ATOM 785 C CA . ASP A 1 99 ? 17.642 5.726 -27.275 1.00 92.06 99 ASP A CA 1
ATOM 786 C C . ASP A 1 99 ? 16.289 6.027 -27.949 1.00 92.06 99 ASP A C 1
ATOM 788 O O . ASP A 1 99 ? 16.171 6.996 -28.695 1.00 92.06 99 ASP A O 1
ATOM 792 N N . ASP A 1 100 ? 15.269 5.208 -27.673 1.00 95.81 100 ASP A N 1
ATOM 793 C CA . ASP A 1 100 ? 13.900 5.359 -28.167 1.00 95.81 100 ASP A CA 1
ATOM 794 C C . ASP A 1 100 ? 12.882 4.807 -27.142 1.00 95.81 100 ASP A C 1
ATOM 796 O O . ASP A 1 100 ? 13.241 4.361 -26.046 1.00 95.81 100 ASP A O 1
ATOM 800 N N . TRP A 1 101 ? 11.590 4.852 -27.468 1.00 96.88 101 TRP A N 1
ATOM 801 C CA . TRP A 1 101 ? 10.508 4.383 -26.610 1.00 96.88 101 TRP A CA 1
ATOM 802 C C . TRP A 1 101 ? 10.582 2.881 -26.338 1.00 96.88 101 TRP A C 1
ATOM 804 O O . TRP A 1 101 ? 10.783 2.047 -27.224 1.00 96.88 101 TRP A O 1
ATOM 814 N N . ILE A 1 102 ? 10.329 2.524 -25.083 1.00 96.19 102 ILE A N 1
ATOM 815 C CA . ILE A 1 102 ? 10.225 1.135 -24.654 1.00 96.19 102 ILE A CA 1
ATOM 816 C C . ILE A 1 102 ? 8.843 0.606 -25.049 1.00 96.19 102 ILE A C 1
ATOM 818 O O . ILE A 1 102 ? 7.817 1.160 -24.661 1.00 96.19 102 ILE A O 1
ATOM 822 N N . SER A 1 103 ? 8.818 -0.491 -25.800 1.00 96.31 103 SER A N 1
ATOM 823 C CA . SER A 1 103 ? 7.592 -1.163 -26.235 1.00 96.31 103 SER A CA 1
ATOM 824 C C . SER A 1 103 ? 7.137 -2.256 -25.264 1.00 96.31 103 SER A C 1
ATOM 826 O O . SER A 1 103 ? 5.947 -2.550 -25.179 1.00 96.31 103 SER A O 1
ATOM 828 N N . THR A 1 104 ? 8.063 -2.870 -24.519 1.00 95.56 104 THR A N 1
ATOM 829 C CA . THR A 1 104 ? 7.759 -3.943 -23.558 1.00 95.56 104 THR A CA 1
ATOM 830 C C . THR A 1 104 ? 8.806 -4.038 -22.449 1.00 95.56 104 THR A C 1
ATOM 832 O O . THR A 1 104 ? 9.988 -3.776 -22.676 1.00 95.56 104 THR A O 1
ATOM 835 N N . VAL A 1 105 ? 8.377 -4.452 -21.252 1.00 96.19 105 VAL A N 1
ATOM 836 C CA . VAL A 1 105 ? 9.233 -4.725 -20.087 1.0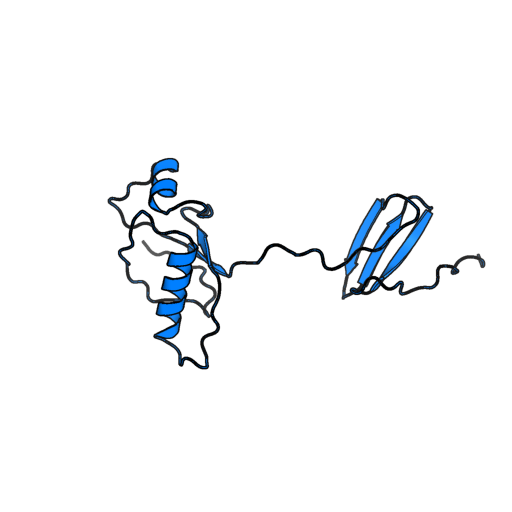0 96.19 105 VAL A CA 1
ATOM 837 C C . VAL A 1 105 ? 8.800 -6.044 -19.446 1.00 96.19 105 VAL A C 1
ATOM 839 O O . VAL A 1 105 ? 7.615 -6.254 -19.188 1.00 96.19 105 VAL A O 1
ATOM 842 N N . ARG A 1 106 ? 9.750 -6.937 -19.146 1.00 96.06 106 ARG A N 1
ATOM 843 C CA . ARG A 1 106 ? 9.494 -8.180 -18.400 1.00 96.06 106 ARG A CA 1
ATOM 844 C C . ARG A 1 106 ? 10.598 -8.458 -17.384 1.00 96.06 106 ARG A C 1
ATOM 846 O O . ARG A 1 106 ? 11.762 -8.558 -17.747 1.00 96.06 106 ARG A O 1
ATOM 853 N N . GLY A 1 107 ? 10.225 -8.653 -16.121 1.00 94.69 107 GLY A N 1
ATOM 854 C CA . GLY A 1 107 ? 11.134 -9.114 -15.067 1.00 94.69 107 GLY A CA 1
ATOM 855 C C . GLY A 1 107 ? 11.078 -10.632 -14.870 1.00 94.69 107 GLY A C 1
ATOM 856 O O . GLY A 1 107 ? 9.992 -11.210 -14.864 1.00 94.69 107 GLY A O 1
ATOM 857 N N . HIS A 1 108 ? 12.227 -11.288 -14.692 1.00 94.50 108 HIS A N 1
ATOM 858 C CA . HIS A 1 108 ? 12.308 -12.694 -14.278 1.00 94.50 108 HIS A CA 1
ATOM 859 C C . HIS A 1 108 ? 13.633 -12.994 -13.564 1.00 94.50 108 HIS A C 1
ATOM 861 O O . HIS A 1 108 ? 14.702 -12.702 -14.096 1.00 94.50 108 HIS A O 1
ATOM 867 N N . SER A 1 109 ? 13.571 -13.614 -12.379 1.00 94.25 109 SER A N 1
ATOM 868 C CA . SER A 1 109 ? 14.741 -14.135 -11.647 1.00 94.25 109 SER A CA 1
ATOM 869 C C . SER A 1 109 ? 15.909 -13.138 -11.527 1.00 94.25 109 SER A C 1
ATOM 871 O O . SER A 1 109 ? 17.054 -13.456 -11.839 1.00 94.25 109 SER A O 1
ATOM 873 N N . GLY A 1 110 ? 15.612 -11.898 -11.114 1.00 91.31 110 GLY A N 1
ATOM 874 C CA . GLY A 1 110 ? 16.616 -10.838 -10.927 1.00 91.31 110 GLY A CA 1
ATOM 875 C C . GLY A 1 110 ? 17.129 -10.189 -12.219 1.00 91.31 110 GLY A C 1
ATOM 876 O O . GLY A 1 110 ? 18.105 -9.438 -12.179 1.00 91.31 110 GLY A O 1
ATOM 877 N N . ARG A 1 111 ? 16.489 -10.474 -13.358 1.00 93.12 111 ARG A N 1
ATOM 878 C CA . ARG A 1 111 ? 16.793 -9.890 -14.668 1.00 93.12 111 ARG A CA 1
ATOM 879 C C . ARG A 1 111 ? 15.595 -9.125 -15.204 1.00 93.12 111 ARG A C 1
ATOM 881 O O . ARG A 1 111 ? 14.451 -9.480 -14.917 1.00 93.12 111 ARG A O 1
ATOM 888 N N . ILE A 1 112 ? 15.868 -8.112 -16.010 1.00 95.06 112 ILE A N 1
ATOM 889 C CA . ILE A 1 112 ? 14.869 -7.269 -16.662 1.00 95.06 112 ILE A CA 1
ATOM 890 C C . ILE A 1 112 ? 15.128 -7.341 -18.165 1.00 95.06 112 ILE A C 1
ATOM 892 O O . ILE A 1 112 ? 16.240 -7.094 -18.613 1.00 95.06 112 ILE A O 1
ATOM 896 N N . LEU A 1 113 ? 14.121 -7.700 -18.946 1.00 95.06 113 LEU A N 1
ATOM 897 C CA . LEU A 1 113 ? 14.135 -7.661 -20.404 1.00 95.06 113 LEU A CA 1
ATOM 898 C C . LEU A 1 113 ? 13.361 -6.427 -20.857 1.00 95.06 113 LEU A C 1
ATOM 900 O O . LEU A 1 113 ? 12.243 -6.214 -20.385 1.00 95.06 113 LEU A O 1
ATOM 904 N N . THR A 1 114 ? 13.913 -5.652 -21.785 1.00 96.06 114 THR A N 1
ATOM 905 C CA . THR A 1 114 ? 13.197 -4.545 -22.424 1.00 96.06 114 THR A CA 1
ATOM 906 C C . THR A 1 114 ? 13.248 -4.667 -23.942 1.00 96.06 114 THR A C 1
ATOM 908 O O . THR A 1 114 ? 14.293 -4.984 -24.506 1.00 96.06 114 THR A O 1
ATOM 911 N N . GLY A 1 115 ? 12.117 -4.434 -24.604 1.00 95.62 115 GLY A N 1
ATOM 912 C CA . GLY A 1 115 ? 12.047 -4.233 -26.052 1.00 95.62 115 GLY A CA 1
ATOM 913 C C . GLY A 1 115 ? 11.878 -2.750 -26.347 1.00 95.62 115 GLY A C 1
ATOM 914 O O . GLY A 1 115 ? 11.142 -2.070 -25.631 1.00 95.62 115 GLY A O 1
ATOM 915 N N . CYS A 1 116 ? 12.575 -2.247 -27.358 1.00 95.81 116 CYS A N 1
ATOM 916 C CA . CYS A 1 116 ? 12.615 -0.830 -27.698 1.00 95.81 116 CYS A CA 1
ATOM 917 C C . CYS A 1 116 ? 12.310 -0.621 -29.189 1.00 95.81 116 CYS A C 1
ATOM 919 O O . CYS A 1 116 ? 12.578 -1.502 -30.010 1.00 95.81 116 CYS A O 1
ATOM 921 N N . TYR A 1 117 ? 11.727 0.529 -29.536 1.00 95.50 117 TYR A N 1
ATOM 922 C CA . TYR A 1 117 ? 11.417 0.898 -30.923 1.00 95.50 117 TYR A CA 1
ATOM 923 C C . TYR A 1 117 ? 12.660 1.191 -31.779 1.00 95.50 117 TYR A C 1
ATOM 925 O O . TYR A 1 117 ? 12.575 1.167 -33.004 1.00 95.50 117 TYR A O 1
ATOM 933 N N . ASP A 1 118 ? 13.839 1.280 -31.163 1.00 92.69 118 ASP A N 1
ATOM 934 C CA . ASP A 1 118 ? 15.139 1.277 -31.847 1.00 92.69 118 ASP A CA 1
ATOM 935 C C . ASP A 1 118 ? 15.539 -0.086 -32.457 1.00 92.69 118 ASP A C 1
ATOM 937 O O . ASP A 1 118 ? 16.695 -0.289 -32.833 1.00 92.69 118 ASP A O 1
ATOM 941 N N . ASN A 1 119 ? 14.598 -1.032 -32.550 1.00 90.81 119 ASN A N 1
ATOM 942 C CA . ASN A 1 119 ? 14.765 -2.401 -33.043 1.00 90.81 119 ASN A CA 1
ATOM 943 C C . ASN A 1 119 ? 15.664 -3.312 -32.188 1.00 90.81 119 ASN A C 1
ATOM 945 O O . ASN A 1 119 ? 16.058 -4.381 -32.657 1.00 90.81 119 ASN A O 1
ATOM 949 N N . HIS A 1 120 ? 15.962 -2.949 -30.935 1.00 89.62 120 HIS A N 1
ATOM 950 C CA . HIS A 1 120 ? 16.756 -3.784 -30.034 1.00 89.62 120 HIS A CA 1
ATOM 951 C C . HIS A 1 120 ? 15.961 -4.307 -28.837 1.00 89.62 120 HIS A C 1
ATOM 953 O O . HIS A 1 120 ? 15.129 -3.629 -28.229 1.00 89.62 120 HIS A O 1
ATOM 959 N N . VAL A 1 121 ? 16.315 -5.528 -28.434 1.00 93.19 121 VAL A N 1
ATOM 960 C CA . VAL A 1 121 ? 15.923 -6.127 -27.158 1.00 93.19 121 VAL A CA 1
ATOM 961 C C . VAL A 1 121 ? 17.148 -6.164 -26.257 1.00 93.19 121 VAL A C 1
ATOM 963 O O . VAL A 1 121 ? 18.218 -6.607 -26.669 1.00 93.19 121 VAL A O 1
ATOM 966 N N . ARG A 1 122 ? 17.004 -5.695 -25.019 1.00 92.00 122 ARG A N 1
ATOM 967 C CA . ARG A 1 122 ? 18.106 -5.585 -24.060 1.00 92.00 122 ARG A CA 1
ATOM 968 C C . ARG A 1 122 ? 17.780 -6.338 -22.784 1.00 92.00 122 ARG A C 1
ATOM 970 O O . ARG A 1 122 ? 16.632 -6.372 -22.344 1.00 92.00 122 ARG A O 1
ATOM 977 N N . LEU A 1 123 ? 18.808 -6.934 -22.193 1.00 94.75 123 LEU A N 1
ATOM 978 C CA . LEU A 1 123 ? 18.718 -7.650 -20.929 1.00 94.75 123 LEU A CA 1
ATOM 979 C C . LEU A 1 123 ? 19.564 -6.929 -19.882 1.00 94.75 123 LEU A C 1
ATOM 981 O O . LEU A 1 123 ? 20.737 -6.649 -20.120 1.00 94.75 123 LEU A O 1
ATOM 985 N N . TRP A 1 124 ? 18.977 -6.682 -18.721 1.00 93.62 124 TRP A N 1
ATOM 986 C CA . TRP A 1 124 ? 19.563 -5.949 -17.606 1.00 93.62 124 TRP A CA 1
ATOM 987 C C . TRP A 1 124 ? 19.540 -6.812 -16.349 1.00 93.62 124 TRP A C 1
ATOM 989 O O . TRP A 1 124 ? 18.674 -7.680 -16.193 1.00 93.62 124 TRP A O 1
ATOM 999 N N . ASN A 1 125 ? 20.467 -6.574 -15.427 1.00 93.12 125 ASN A N 1
ATOM 1000 C CA . ASN A 1 125 ? 20.312 -7.047 -14.055 1.00 93.12 125 ASN A CA 1
ATOM 1001 C C . ASN A 1 125 ? 19.402 -6.091 -13.257 1.00 93.12 125 ASN A C 1
ATOM 1003 O O . ASN A 1 125 ? 18.999 -5.033 -13.743 1.00 93.12 125 ASN A O 1
ATOM 1007 N N . LYS A 1 126 ? 19.078 -6.462 -12.015 1.00 91.06 126 LYS A N 1
ATOM 1008 C CA . LYS A 1 126 ? 18.273 -5.639 -11.093 1.00 91.06 126 LYS A CA 1
ATOM 1009 C C . LYS A 1 126 ? 18.872 -4.257 -10.780 1.00 91.06 126 LYS A C 1
ATOM 1011 O O . LYS A 1 126 ? 18.135 -3.372 -10.364 1.00 91.06 126 LYS A O 1
ATOM 1016 N N . ASP A 1 127 ? 20.178 -4.091 -10.981 1.00 91.00 127 ASP A N 1
ATOM 1017 C CA . ASP A 1 127 ? 20.912 -2.852 -10.711 1.00 91.00 127 ASP A CA 1
ATOM 1018 C C . ASP A 1 127 ? 20.966 -1.938 -11.954 1.00 91.00 127 ASP A C 1
ATOM 1020 O O . ASP A 1 127 ? 21.606 -0.892 -11.932 1.00 91.00 127 ASP A O 1
ATOM 1024 N N . GLY A 1 128 ? 20.301 -2.327 -13.052 1.00 90.38 128 GLY A N 1
ATOM 1025 C CA . GLY A 1 128 ? 20.239 -1.552 -14.293 1.00 90.38 128 GLY A CA 1
ATOM 1026 C C . GLY A 1 128 ? 21.467 -1.694 -15.196 1.00 90.38 128 GLY A C 1
ATOM 1027 O O . GLY A 1 128 ? 21.624 -0.925 -16.140 1.00 90.38 128 GLY A O 1
ATOM 1028 N N . VAL A 1 129 ? 22.337 -2.676 -14.943 1.00 91.50 129 VAL A N 1
ATOM 1029 C CA . VAL A 1 129 ? 23.533 -2.943 -15.755 1.00 91.50 129 VAL A CA 1
ATOM 1030 C C . VAL A 1 129 ? 23.177 -3.888 -16.910 1.00 91.50 129 VAL A C 1
ATOM 1032 O O . VAL A 1 129 ? 22.559 -4.932 -16.663 1.00 91.50 129 VAL A O 1
ATOM 1035 N N . PRO A 1 130 ? 23.563 -3.575 -18.163 1.00 91.38 130 PRO A N 1
ATOM 1036 C CA . PRO A 1 130 ? 23.322 -4.454 -19.302 1.00 91.38 130 PRO A CA 1
ATOM 1037 C C . PRO A 1 130 ? 24.107 -5.765 -19.153 1.00 91.38 130 PRO A C 1
ATOM 1039 O O . PRO A 1 130 ? 25.307 -5.767 -18.884 1.00 91.38 130 PRO A O 1
ATOM 1042 N N . LEU A 1 131 ? 23.417 -6.893 -19.322 1.00 90.06 131 LEU A N 1
ATOM 1043 C CA . LEU A 1 131 ? 23.971 -8.243 -19.164 1.00 90.06 131 LEU A CA 1
ATOM 1044 C C . LEU A 1 131 ? 24.580 -8.810 -20.447 1.00 90.06 131 LEU A C 1
ATOM 1046 O O . LEU A 1 131 ? 25.339 -9.774 -20.384 1.00 90.06 131 LEU A O 1
ATOM 1050 N N . LEU A 1 132 ? 24.238 -8.240 -21.601 1.00 80.00 132 LEU A N 1
ATOM 1051 C CA . LEU A 1 132 ? 24.806 -8.609 -22.891 1.00 80.00 132 LEU A CA 1
ATOM 1052 C C . LEU A 1 132 ? 25.388 -7.361 -23.561 1.00 80.00 132 LEU A C 1
ATOM 1054 O O . LEU A 1 132 ? 24.771 -6.294 -23.491 1.00 80.00 132 LEU A O 1
ATOM 1058 N N . PRO A 1 133 ? 26.557 -7.472 -24.214 1.00 65.44 133 PRO A N 1
ATOM 1059 C CA . PRO A 1 133 ? 27.067 -6.399 -25.048 1.00 65.44 133 PRO A CA 1
ATOM 1060 C C . PRO A 1 133 ? 26.120 -6.181 -26.233 1.00 65.44 133 PRO A C 1
ATOM 1062 O O . PRO A 1 133 ? 25.576 -7.128 -26.792 1.00 65.44 133 PRO A O 1
ATOM 1065 N N . TRP A 1 134 ? 25.964 -4.925 -26.640 1.00 57.22 134 TRP A N 1
ATOM 1066 C CA . TRP A 1 134 ? 25.096 -4.493 -27.741 1.00 57.22 134 TRP A CA 1
ATOM 1067 C C . TRP A 1 134 ? 25.406 -5.122 -29.116 1.00 57.22 134 TRP A C 1
ATOM 1069 O O . TRP A 1 134 ? 24.583 -5.049 -30.020 1.00 57.22 134 TRP A O 1
ATOM 1079 N N . ASN A 1 135 ? 26.564 -5.771 -29.272 1.00 48.03 135 ASN A N 1
ATOM 1080 C CA . ASN A 1 135 ? 27.065 -6.296 -30.543 1.00 48.03 135 ASN A CA 1
ATOM 1081 C C . ASN A 1 135 ? 26.919 -7.823 -30.650 1.00 48.03 135 ASN A C 1
ATOM 1083 O O . ASN A 1 135 ? 27.920 -8.533 -30.749 1.00 48.03 135 ASN A O 1
ATOM 1087 N N . ILE A 1 136 ? 25.691 -8.348 -30.651 1.00 52.78 136 ILE A N 1
ATOM 1088 C CA . ILE A 1 136 ? 25.443 -9.758 -31.009 1.00 52.78 136 ILE A CA 1
ATOM 1089 C C . ILE A 1 136 ? 24.542 -9.839 -32.241 1.00 52.78 136 ILE A C 1
ATOM 1091 O O . ILE A 1 136 ? 23.491 -10.463 -32.219 1.00 52.78 136 ILE A O 1
ATOM 1095 N N . THR A 1 137 ? 24.959 -9.220 -33.340 1.00 44.28 137 THR A N 1
ATOM 1096 C CA . THR A 1 137 ? 24.450 -9.549 -34.677 1.00 44.28 137 THR A CA 1
ATOM 1097 C C . THR A 1 137 ? 25.525 -9.231 -35.700 1.00 44.28 137 THR A C 1
ATOM 1099 O O . THR A 1 137 ? 25.782 -8.058 -35.937 1.00 44.28 137 THR A O 1
ATOM 1102 N N . GLN A 1 138 ? 26.154 -10.263 -36.264 1.00 43.00 138 GLN A N 1
ATOM 1103 C CA . GLN A 1 138 ? 26.366 -10.470 -37.707 1.00 43.00 138 GLN A CA 1
ATOM 1104 C C . GLN A 1 138 ? 26.996 -11.862 -37.877 1.00 43.00 138 GLN A C 1
ATOM 1106 O O . GLN A 1 138 ? 28.212 -11.993 -37.876 1.00 43.00 138 GLN A O 1
ATOM 1111 N N . ASN A 1 139 ? 26.164 -12.905 -37.907 1.00 35.50 139 ASN A N 1
ATOM 1112 C CA . ASN A 1 139 ? 26.454 -14.195 -38.547 1.00 35.50 139 ASN A CA 1
ATOM 1113 C C . ASN A 1 139 ? 25.154 -15.012 -38.576 1.00 35.50 139 ASN A C 1
ATOM 1115 O O . ASN A 1 139 ? 24.932 -15.896 -37.749 1.00 35.50 139 ASN A O 1
ATOM 1119 N N . LEU A 1 140 ? 24.284 -14.649 -39.514 1.00 38.94 140 LEU A N 1
ATOM 1120 C CA . LEU A 1 140 ? 23.366 -15.560 -40.189 1.00 38.94 140 LEU A CA 1
ATOM 1121 C C . LEU A 1 140 ? 23.537 -15.328 -41.689 1.00 38.94 140 LEU A C 1
ATOM 1123 O O . LEU A 1 140 ? 23.682 -14.140 -42.059 1.00 38.94 140 LEU A O 1
#

Sequence (140 aa):
MYFSAISFERYSVADTPFSVPANIVVSDLSDLINKLLLQDKTEQEHKQVDFDFLINGEFLRLSLGEHLEEKGVSTETVVDIEYVEKFPSPKPVGSVLHDDWISTVRGHSGRILTGCYDNHVRLWNKDGVPLLPWNITQNL

InterPro domains:
  IPR012972 NLE [PF08154] (9-68)
  IPR036322 WD40-repeat-containing domain superfamily [SSF50978] (96-126)

Foldseek 3Di:
DDDDAPDPPLQDADPDFDDDDQQDAQQNVLVVSLVRSCVVDPPVPRDRFRKWKDFPNHTTPGGNNVVCVVVVHDPVDGTDIHIDGDDPDDDDPDDADDPADWPDWDDDDQKIWTDGPVRDIFIAGVNRHTPDPPPPDDDD

Organism: Stichopus japonicus (NCBI:txid307972)

pLDDT: mean 84.4, std 16.57, range [28.23, 96.88]